Protein AF-A0A536PQN4-F1 (afdb_monomer_lite)

Sequence (89 aa):
MTSKNLVQVTDQNFETTVAGAARPVLVDFWATWCAPCKALKPVIEELALEYADQIVIGELDVVRGGKPAQRIVGYQPKANLRQKIDAVL

Secondary structure (DSSP, 8-state):
---TTEEEP-TTTHIIIIIT-SS-EEEEEE-TT-HHHHHHHHHHHHHHHHTTTT-EEEEEESEETTEE-S-----PPPHHHHHHHHTT-

Radius of gyration: 14.97 Å; chains: 1; bounding box: 35×28×39 Å

Foldseek 3Di:
DDQPQEAEDDPVCCCVQAVVDPAAEAEAEDEPPDPVSVVCVVVLSVCSVVCVPHYRYYYYYQADPNRGDPDPPDDDPPPVVVVVVVVVD

Structure (mmCIF, N/CA/C/O backbone):
data_AF-A0A536PQN4-F1
#
_entry.id   AF-A0A536PQN4-F1
#
loop_
_atom_site.group_PDB
_atom_site.id
_atom_site.type_symbol
_atom_site.label_atom_id
_atom_site.label_alt_id
_atom_site.label_comp_id
_atom_site.label_asym_id
_atom_site.label_entity_id
_atom_site.label_seq_id
_atom_site.pdbx_PDB_ins_code
_atom_site.Cartn_x
_atom_site.Cartn_y
_atom_site.Cartn_z
_atom_site.occupancy
_atom_site.B_iso_or_equiv
_atom_site.auth_seq_id
_atom_site.auth_comp_id
_atom_site.auth_asym_id
_atom_site.auth_atom_id
_atom_site.pdbx_PDB_model_num
ATOM 1 N N . MET A 1 1 ? -1.189 5.290 -14.224 1.00 43.44 1 MET A N 1
ATOM 2 C CA . MET A 1 1 ? -2.578 4.800 -14.287 1.00 43.44 1 MET A CA 1
ATOM 3 C C . MET A 1 1 ? -2.968 4.467 -12.863 1.00 43.44 1 MET A C 1
ATOM 5 O O . MET A 1 1 ? -2.468 3.486 -12.334 1.00 43.44 1 MET A O 1
ATOM 9 N N . THR A 1 2 ? -3.702 5.360 -12.206 1.00 48.75 2 THR A N 1
ATOM 10 C CA . THR A 1 2 ? -4.130 5.169 -10.815 1.00 48.75 2 THR A CA 1
ATOM 11 C C . THR A 1 2 ? -5.492 4.502 -10.862 1.00 48.75 2 THR A C 1
ATOM 13 O O . THR A 1 2 ? -6.445 5.086 -11.378 1.00 48.75 2 THR A O 1
ATOM 16 N N . SER A 1 3 ? -5.564 3.258 -10.409 1.00 64.44 3 SER A N 1
ATOM 17 C CA . SER A 1 3 ? -6.814 2.506 -10.355 1.00 64.44 3 SER A CA 1
ATOM 18 C C . SER A 1 3 ? -7.722 3.119 -9.296 1.00 64.44 3 SER A C 1
ATOM 20 O O . SER A 1 3 ? -7.257 3.519 -8.232 1.00 64.44 3 SER A O 1
ATOM 22 N N . LYS A 1 4 ? -9.016 3.249 -9.609 1.00 69.12 4 LYS A N 1
ATOM 23 C CA . LYS A 1 4 ? -9.983 4.084 -8.869 1.00 69.12 4 LYS A CA 1
ATOM 24 C C . LYS A 1 4 ? -10.122 3.725 -7.376 1.00 69.12 4 LYS A C 1
ATOM 26 O O . LYS A 1 4 ? -10.569 4.567 -6.607 1.00 69.12 4 LYS A O 1
ATOM 31 N N . ASN A 1 5 ? -9.700 2.520 -6.984 1.00 83.94 5 ASN A N 1
ATOM 32 C CA . ASN A 1 5 ? -9.806 1.997 -5.619 1.00 83.94 5 ASN A CA 1
ATOM 33 C C . ASN A 1 5 ? -8.461 1.857 -4.889 1.0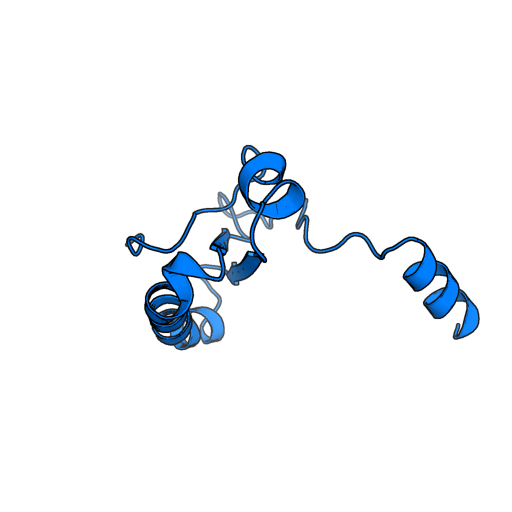0 83.94 5 ASN A C 1
ATOM 35 O O . ASN A 1 5 ? -8.436 1.388 -3.754 1.00 83.94 5 ASN A O 1
ATOM 39 N N . LEU A 1 6 ? -7.354 2.259 -5.518 1.00 90.56 6 LEU A N 1
ATOM 40 C CA . LEU A 1 6 ? -6.043 2.281 -4.877 1.00 90.56 6 LEU A CA 1
ATOM 41 C C . LEU A 1 6 ? -5.731 3.690 -4.391 1.00 90.56 6 LEU A C 1
ATOM 43 O O . LEU A 1 6 ? -5.771 4.656 -5.158 1.00 90.56 6 LEU A O 1
ATOM 47 N N . VAL A 1 7 ? -5.406 3.807 -3.108 1.00 91.56 7 VAL A N 1
ATOM 48 C CA . VAL A 1 7 ? -5.039 5.089 -2.505 1.00 91.56 7 VAL A CA 1
ATOM 49 C C . VAL A 1 7 ? -3.532 5.273 -2.596 1.00 91.56 7 VAL A C 1
ATOM 51 O O . VAL A 1 7 ? -2.771 4.438 -2.125 1.00 91.56 7 VAL A O 1
ATOM 54 N N . GLN A 1 8 ? -3.069 6.386 -3.159 1.00 90.94 8 GLN A N 1
ATOM 55 C CA . GLN A 1 8 ? -1.642 6.698 -3.121 1.00 90.94 8 GLN A CA 1
ATOM 56 C C . GLN A 1 8 ? -1.233 7.184 -1.731 1.00 90.94 8 GLN A C 1
ATOM 58 O O . GLN A 1 8 ? -1.688 8.229 -1.253 1.00 90.94 8 GLN A O 1
ATOM 63 N N . VAL A 1 9 ? -0.364 6.411 -1.087 1.00 88.06 9 VAL A N 1
ATOM 64 C CA . VAL A 1 9 ? 0.172 6.693 0.240 1.00 88.06 9 VAL A CA 1
ATOM 65 C C . VAL A 1 9 ? 1.487 7.447 0.093 1.00 88.06 9 VAL A C 1
ATOM 67 O O . VAL A 1 9 ? 2.423 7.040 -0.594 1.00 88.06 9 VAL A O 1
ATOM 70 N N . THR A 1 10 ? 1.559 8.572 0.783 1.00 85.31 10 THR A N 1
ATOM 71 C CA . THR A 1 10 ? 2.709 9.466 0.844 1.00 85.31 10 THR A CA 1
ATOM 72 C C . THR A 1 10 ? 3.021 9.773 2.301 1.00 85.31 10 THR A C 1
ATOM 74 O O . THR A 1 10 ? 2.211 9.544 3.197 1.00 85.31 10 THR A O 1
ATOM 77 N N . ASP A 1 11 ? 4.177 10.378 2.556 1.00 80.75 11 ASP A N 1
ATOM 78 C CA . ASP A 1 11 ? 4.526 10.828 3.907 1.00 80.75 11 ASP A CA 1
ATOM 79 C C . ASP A 1 11 ? 3.518 11.818 4.501 1.00 80.75 11 ASP A C 1
ATOM 81 O O . ASP A 1 11 ? 3.377 11.885 5.718 1.00 80.75 11 ASP A O 1
ATOM 85 N N . GLN A 1 12 ? 2.830 12.581 3.650 1.00 83.81 12 GLN A N 1
ATOM 86 C CA . GLN A 1 12 ? 1.927 13.658 4.053 1.00 83.81 12 GLN A CA 1
ATOM 87 C C . GLN A 1 12 ? 0.554 13.141 4.490 1.00 83.81 12 GLN A C 1
ATOM 89 O O . GLN A 1 12 ? -0.088 13.762 5.330 1.00 83.81 12 GLN A O 1
ATOM 94 N N . ASN A 1 13 ? 0.100 12.019 3.926 1.00 86.25 13 ASN A N 1
ATOM 95 C CA . ASN A 1 13 ? -1.222 11.452 4.200 1.00 86.25 13 ASN A CA 1
ATOM 96 C C . ASN A 1 13 ? -1.163 10.116 4.954 1.00 86.25 13 ASN A C 1
ATOM 98 O O . ASN A 1 13 ? -2.208 9.526 5.211 1.00 86.25 13 ASN A O 1
ATOM 102 N N . PHE A 1 14 ? 0.024 9.633 5.328 1.00 84.81 14 PHE A N 1
ATOM 103 C CA . PHE A 1 14 ? 0.176 8.350 6.012 1.00 84.81 14 PHE A CA 1
ATOM 104 C C . PHE A 1 14 ? -0.635 8.269 7.312 1.00 84.81 14 PHE A C 1
ATOM 106 O O . PHE A 1 14 ? -1.351 7.295 7.537 1.00 84.81 14 PHE A O 1
ATOM 113 N N . GLU A 1 15 ? -0.563 9.306 8.151 1.00 84.38 15 GLU A N 1
ATOM 114 C CA . GLU A 1 15 ? -1.265 9.325 9.439 1.00 84.38 15 GLU A CA 1
ATOM 115 C C . GLU A 1 15 ? -2.780 9.212 9.267 1.00 84.38 15 GLU A C 1
ATOM 117 O O . GLU A 1 15 ? -3.441 8.469 9.984 1.00 84.38 15 GLU A O 1
ATOM 122 N N . THR A 1 16 ? -3.342 9.894 8.272 1.00 88.06 16 THR A N 1
ATOM 123 C CA . THR A 1 16 ? -4.788 9.887 8.031 1.00 88.06 16 THR A CA 1
ATOM 124 C C . THR A 1 16 ? -5.251 8.656 7.255 1.00 88.06 16 THR A C 1
ATOM 126 O O . THR A 1 16 ? -6.361 8.180 7.472 1.00 88.06 16 THR A O 1
ATOM 129 N N . THR A 1 17 ? -4.415 8.133 6.357 1.00 84.19 17 THR A N 1
ATOM 130 C CA . THR A 1 17 ? -4.788 7.066 5.413 1.00 84.19 17 THR A CA 1
ATOM 131 C C . THR A 1 17 ? -4.479 5.672 5.950 1.00 84.19 17 THR A C 1
ATOM 133 O O . THR A 1 17 ? -5.169 4.720 5.598 1.00 84.19 17 THR A O 1
ATOM 136 N N . VAL A 1 18 ? -3.443 5.542 6.784 1.00 87.00 18 VAL A N 1
ATOM 137 C CA . VAL A 1 18 ? -2.939 4.257 7.285 1.00 87.00 18 VAL A CA 1
ATOM 138 C C . VAL A 1 18 ? -3.049 4.176 8.805 1.00 87.00 18 VAL A C 1
ATOM 140 O O . VAL A 1 18 ? -3.724 3.288 9.315 1.00 87.00 18 VAL A O 1
ATOM 143 N N . ALA A 1 19 ? -2.412 5.091 9.544 1.00 84.50 19 ALA A N 1
ATOM 144 C CA . ALA A 1 19 ? -2.309 4.971 11.003 1.00 84.50 19 ALA A CA 1
ATOM 145 C C . ALA A 1 19 ? -3.646 5.212 11.728 1.00 84.50 19 ALA A C 1
ATOM 147 O O . ALA A 1 19 ? -3.976 4.502 12.676 1.00 84.50 19 ALA A O 1
ATOM 148 N N . GLY A 1 20 ? -4.419 6.197 11.269 1.00 84.81 20 GLY A N 1
ATOM 149 C CA . GLY A 1 20 ? -5.727 6.572 11.806 1.00 84.81 20 GLY A CA 1
ATOM 150 C C . GLY A 1 20 ? -6.915 5.974 11.050 1.00 84.81 20 GLY A C 1
ATOM 151 O O . GLY A 1 20 ? -8.042 6.435 11.231 1.00 84.81 20 GLY A O 1
ATOM 152 N N . ALA A 1 21 ? -6.689 4.992 10.175 1.00 87.75 21 ALA A N 1
ATOM 153 C CA . ALA A 1 21 ? -7.754 4.414 9.367 1.00 87.75 21 ALA A CA 1
ATOM 154 C C . ALA A 1 21 ? -8.763 3.637 10.226 1.00 87.75 21 ALA A C 1
ATOM 156 O O . ALA A 1 21 ? -8.401 2.789 11.039 1.00 87.75 21 ALA A O 1
ATOM 157 N N . ALA A 1 22 ? -10.056 3.887 9.998 1.00 89.12 22 ALA A N 1
ATOM 158 C CA . ALA A 1 22 ? -11.139 3.171 10.679 1.00 89.12 22 ALA A CA 1
ATOM 159 C C . ALA A 1 22 ? -11.270 1.703 10.231 1.00 89.12 22 ALA A C 1
ATOM 161 O O . ALA A 1 22 ? -11.859 0.886 10.935 1.00 89.12 22 ALA A O 1
ATOM 162 N N . ARG A 1 23 ? -10.743 1.376 9.047 1.00 87.56 23 ARG A N 1
ATOM 163 C CA . ARG A 1 23 ? -10.751 0.034 8.456 1.00 87.56 23 ARG A CA 1
ATOM 164 C C . ARG A 1 23 ? -9.319 -0.487 8.332 1.00 87.56 23 ARG A C 1
ATOM 166 O O . ARG A 1 23 ? -8.411 0.333 8.189 1.00 87.56 23 ARG A O 1
ATOM 173 N N . PRO A 1 24 ? -9.105 -1.816 8.348 1.00 90.38 24 PRO A N 1
ATOM 174 C CA . PRO A 1 24 ? -7.793 -2.395 8.088 1.00 90.38 24 PRO A CA 1
ATOM 175 C C . PRO A 1 24 ? -7.204 -1.882 6.772 1.00 90.38 24 PRO A C 1
ATOM 177 O O . PRO A 1 24 ? -7.924 -1.718 5.785 1.00 90.38 24 PRO A O 1
ATOM 180 N N . VAL A 1 25 ? -5.892 -1.649 6.768 1.00 89.50 25 VAL A N 1
ATOM 181 C CA . VAL A 1 25 ? -5.176 -1.110 5.609 1.00 89.50 25 VAL A CA 1
ATOM 182 C C . VAL A 1 25 ? -4.117 -2.098 5.147 1.00 89.50 25 VAL A C 1
ATOM 184 O O . VAL A 1 25 ? -3.254 -2.497 5.931 1.00 89.50 25 VAL A O 1
ATOM 187 N N . LEU A 1 26 ? -4.175 -2.471 3.872 1.00 90.00 26 LEU A N 1
ATOM 188 C CA . LEU A 1 26 ? -3.113 -3.192 3.179 1.00 90.00 26 LEU A CA 1
ATOM 189 C C . LEU A 1 26 ? -2.295 -2.178 2.380 1.00 90.00 26 LEU A C 1
ATOM 191 O O . LEU A 1 26 ? -2.859 -1.403 1.613 1.00 90.00 26 LEU A O 1
ATOM 195 N N . VAL A 1 27 ? -0.977 -2.170 2.572 1.00 90.31 27 VAL A N 1
ATOM 196 C CA . VAL A 1 27 ? -0.071 -1.265 1.852 1.00 90.31 27 VAL A CA 1
ATOM 197 C C . VAL A 1 27 ? 0.807 -2.079 0.907 1.00 90.31 27 VAL A C 1
ATOM 199 O O . VAL A 1 27 ? 1.610 -2.892 1.363 1.00 90.31 27 VAL A O 1
ATOM 202 N N . ASP A 1 28 ? 0.653 -1.850 -0.396 1.00 90.31 28 ASP A N 1
ATOM 203 C CA . ASP A 1 28 ? 1.524 -2.379 -1.444 1.00 90.31 28 ASP A CA 1
ATOM 204 C C . ASP A 1 28 ? 2.748 -1.468 -1.608 1.00 90.31 28 ASP A C 1
ATOM 206 O O . ASP A 1 28 ? 2.663 -0.340 -2.107 1.00 90.31 28 ASP A O 1
ATOM 210 N N . PHE A 1 29 ? 3.895 -1.947 -1.133 1.00 89.56 29 PHE A N 1
ATOM 211 C CA . PHE A 1 29 ? 5.176 -1.262 -1.264 1.00 89.56 29 PHE A CA 1
ATOM 212 C C . PHE A 1 29 ? 5.817 -1.652 -2.595 1.00 89.56 29 PHE A C 1
ATOM 214 O O . PHE A 1 29 ? 6.320 -2.767 -2.745 1.00 89.56 29 PHE A O 1
ATOM 221 N N . TRP A 1 30 ? 5.844 -0.725 -3.549 1.00 89.31 30 TRP A N 1
ATOM 222 C CA . TRP A 1 30 ? 6.239 -1.021 -4.926 1.00 89.31 30 TRP A CA 1
ATOM 223 C C . TRP A 1 30 ? 7.295 -0.046 -5.455 1.00 89.31 30 TRP A C 1
ATOM 225 O O . TRP A 1 30 ? 7.569 0.999 -4.865 1.00 89.31 30 TRP A O 1
ATOM 235 N N . ALA A 1 31 ? 7.898 -0.392 -6.596 1.00 88.75 31 ALA A N 1
ATOM 236 C CA . ALA A 1 31 ? 8.808 0.484 -7.331 1.00 88.75 31 ALA A CA 1
ATOM 237 C C . ALA A 1 31 ? 8.755 0.223 -8.844 1.00 88.75 31 ALA A C 1
ATOM 239 O O . ALA A 1 31 ? 8.451 -0.881 -9.302 1.00 88.75 31 ALA A O 1
ATOM 240 N N . THR A 1 32 ? 9.148 1.215 -9.646 1.00 87.00 32 THR A N 1
ATOM 241 C CA . THR A 1 32 ? 9.127 1.142 -11.121 1.00 87.00 32 THR A CA 1
ATOM 242 C C . THR A 1 32 ? 10.086 0.109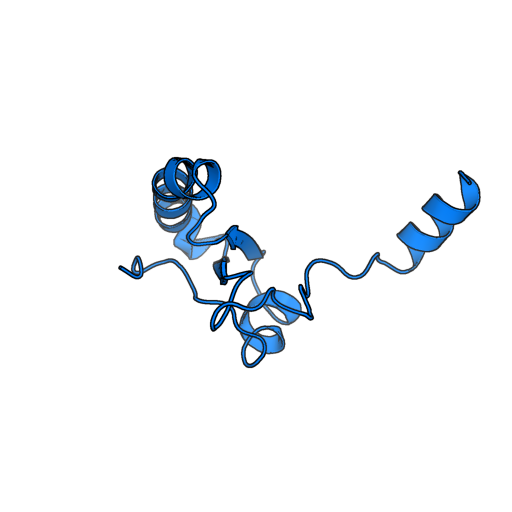 -11.720 1.00 87.00 32 THR A C 1
ATOM 244 O O . THR A 1 32 ? 9.838 -0.392 -12.819 1.00 87.00 32 THR A O 1
ATOM 247 N N . TRP A 1 33 ? 11.156 -0.251 -11.013 1.00 85.94 33 TRP A N 1
ATOM 248 C CA . TRP A 1 33 ? 12.100 -1.305 -11.406 1.00 85.94 33 TRP A CA 1
ATOM 249 C C . TRP A 1 33 ? 11.694 -2.697 -10.892 1.00 85.94 33 TRP A C 1
ATOM 251 O O . TRP A 1 33 ? 12.290 -3.694 -11.294 1.00 85.94 33 TRP A O 1
ATOM 261 N N . CYS A 1 34 ? 10.671 -2.797 -10.038 1.00 88.25 34 CYS A N 1
ATOM 262 C CA . CYS A 1 34 ? 10.246 -4.060 -9.445 1.00 88.25 34 CYS A CA 1
ATOM 263 C C . CYS A 1 34 ? 9.347 -4.848 -10.413 1.00 88.25 34 CYS A C 1
ATOM 265 O O . CYS A 1 34 ? 8.131 -4.659 -10.456 1.00 88.25 34 CYS A O 1
ATOM 267 N N . ALA A 1 35 ? 9.943 -5.747 -11.202 1.00 89.62 35 ALA A N 1
ATOM 268 C CA . ALA A 1 35 ? 9.194 -6.612 -12.116 1.00 89.62 35 ALA A CA 1
ATOM 269 C C . ALA A 1 35 ? 8.157 -7.514 -11.403 1.00 89.62 35 ALA A C 1
ATOM 271 O O . ALA A 1 35 ? 7.023 -7.564 -11.881 1.00 89.62 35 ALA A O 1
ATOM 272 N N . PRO A 1 36 ? 8.457 -8.143 -10.246 1.00 91.12 36 PRO A N 1
ATOM 273 C CA . PRO A 1 36 ? 7.452 -8.900 -9.495 1.00 91.12 36 PRO A CA 1
ATOM 274 C C . PRO A 1 36 ? 6.262 -8.044 -9.038 1.00 91.12 36 PRO A C 1
ATOM 276 O O . PRO A 1 36 ? 5.122 -8.476 -9.164 1.00 91.12 36 PRO A O 1
ATOM 279 N N . CYS A 1 37 ? 6.501 -6.805 -8.592 1.00 91.19 37 CYS A N 1
ATOM 280 C CA . CYS A 1 37 ? 5.436 -5.888 -8.174 1.00 91.19 37 CYS A CA 1
ATOM 281 C C . CYS A 1 37 ? 4.492 -5.565 -9.343 1.00 91.19 37 CYS A C 1
ATOM 283 O O . CYS A 1 37 ? 3.275 -5.567 -9.191 1.00 91.19 37 CYS A O 1
ATOM 285 N N . LYS A 1 38 ? 5.042 -5.357 -10.548 1.00 90.75 38 LYS A N 1
ATOM 286 C CA . LYS A 1 38 ? 4.233 -5.136 -11.760 1.00 90.75 38 LYS A CA 1
ATOM 287 C C . LYS A 1 38 ? 3.360 -6.339 -12.107 1.00 90.75 38 LYS A C 1
ATOM 289 O O . LYS A 1 38 ? 2.239 -6.143 -12.556 1.00 90.75 38 LYS A O 1
ATOM 294 N N . ALA A 1 39 ? 3.872 -7.554 -11.910 1.00 93.44 39 ALA A N 1
ATOM 295 C CA . ALA A 1 39 ? 3.102 -8.776 -12.127 1.00 93.44 39 ALA A CA 1
ATOM 296 C C . ALA A 1 39 ? 1.989 -8.953 -11.081 1.00 93.44 39 ALA A C 1
ATOM 298 O O . ALA A 1 39 ? 0.943 -9.506 -11.402 1.00 93.44 39 ALA A O 1
ATOM 299 N N . LEU A 1 40 ? 2.198 -8.463 -9.855 1.00 93.00 40 LEU A N 1
ATOM 300 C CA . LEU A 1 40 ? 1.223 -8.538 -8.766 1.00 93.00 40 LEU A CA 1
ATOM 301 C C . LEU A 1 40 ? 0.132 -7.458 -8.855 1.00 93.00 40 LEU A C 1
ATOM 303 O O . LEU A 1 40 ? -0.987 -7.685 -8.404 1.00 93.00 40 LEU A O 1
ATOM 307 N N . LYS A 1 41 ? 0.429 -6.306 -9.469 1.00 91.56 41 LYS A N 1
ATOM 308 C CA . LYS A 1 41 ? -0.477 -5.149 -9.554 1.00 91.56 41 LYS A CA 1
ATOM 309 C C . LYS A 1 41 ? -1.916 -5.475 -9.999 1.00 91.56 41 LYS A C 1
ATOM 311 O O . LYS A 1 41 ? -2.824 -4.981 -9.335 1.00 91.56 41 LYS A O 1
ATOM 316 N N . PRO A 1 42 ? -2.171 -6.309 -11.028 1.00 93.19 42 PRO A N 1
ATOM 317 C CA . PRO A 1 42 ? -3.541 -6.657 -11.413 1.00 93.19 42 PRO A CA 1
ATOM 318 C C . PRO A 1 42 ? -4.314 -7.358 -10.289 1.00 93.19 42 PRO A C 1
ATOM 320 O O . PRO A 1 42 ? -5.472 -7.043 -10.048 1.00 93.19 42 PRO A O 1
ATOM 323 N N . VAL A 1 43 ? -3.648 -8.237 -9.535 1.00 93.88 43 VAL A N 1
ATOM 324 C CA . VAL A 1 43 ? -4.252 -8.943 -8.394 1.00 93.88 43 VAL A CA 1
ATOM 325 C C . VAL A 1 43 ? -4.582 -7.961 -7.267 1.00 93.88 43 VAL A C 1
ATOM 327 O O . VAL A 1 43 ? -5.649 -8.037 -6.670 1.00 93.88 43 VAL A O 1
ATOM 330 N N . ILE A 1 44 ? -3.698 -6.997 -6.991 1.00 93.62 44 ILE A N 1
ATOM 331 C CA . ILE A 1 44 ? -3.953 -5.947 -5.989 1.00 93.62 44 ILE A CA 1
ATOM 332 C C . ILE A 1 44 ? -5.142 -5.068 -6.398 1.00 93.62 44 ILE A C 1
ATOM 334 O O . ILE A 1 44 ? -5.960 -4.700 -5.556 1.00 93.62 44 ILE A O 1
ATOM 338 N N . GLU A 1 45 ? -5.267 -4.754 -7.687 1.00 92.62 45 GLU A N 1
ATOM 339 C CA . GLU A 1 45 ? -6.391 -3.986 -8.232 1.00 92.62 45 GLU A CA 1
ATOM 340 C C . GLU A 1 45 ? -7.719 -4.745 -8.133 1.00 92.62 45 GLU A C 1
ATOM 342 O O . GLU A 1 45 ? -8.733 -4.144 -7.769 1.00 92.62 45 GLU A O 1
ATOM 347 N N . GLU A 1 46 ? -7.712 -6.055 -8.385 1.00 92.75 46 GLU A N 1
ATOM 348 C CA . GLU A 1 46 ? -8.869 -6.934 -8.183 1.00 92.75 46 GLU A CA 1
ATOM 349 C C . GLU A 1 46 ? -9.282 -6.990 -6.706 1.00 92.75 46 GLU A C 1
ATOM 351 O O . GLU A 1 46 ? -10.450 -6.763 -6.384 1.00 92.75 46 GLU A O 1
ATOM 356 N N . LEU A 1 47 ? -8.328 -7.171 -5.787 1.00 91.38 47 LEU A N 1
ATOM 357 C CA . LEU A 1 47 ? -8.599 -7.166 -4.344 1.00 91.38 47 LEU A CA 1
ATOM 358 C C . LEU A 1 47 ? -9.156 -5.817 -3.864 1.00 91.38 47 LEU A C 1
ATOM 360 O O . LEU A 1 47 ? -10.037 -5.777 -3.003 1.00 91.38 47 LEU A O 1
ATOM 364 N N . ALA A 1 48 ? -8.683 -4.704 -4.431 1.00 91.50 48 ALA A N 1
ATOM 365 C CA . ALA A 1 48 ? -9.184 -3.370 -4.098 1.00 91.50 48 ALA A CA 1
ATOM 366 C C . ALA A 1 48 ? -10.631 -3.148 -4.559 1.00 91.50 48 ALA A C 1
ATOM 368 O O . ALA A 1 48 ? -11.330 -2.292 -4.016 1.00 91.50 48 ALA A O 1
ATOM 369 N N . LEU A 1 49 ? -11.084 -3.885 -5.575 1.00 91.19 49 LEU A N 1
ATOM 370 C CA . LEU A 1 49 ? -12.477 -3.901 -6.016 1.00 91.19 49 LEU A CA 1
ATOM 371 C C . LEU A 1 49 ? -13.325 -4.816 -5.134 1.00 91.19 49 LEU A C 1
ATOM 373 O O . LEU A 1 49 ? -14.362 -4.381 -4.639 1.00 91.19 49 LEU A O 1
ATOM 377 N N . GLU A 1 50 ? -12.874 -6.048 -4.911 1.00 93.06 50 GLU A N 1
ATOM 378 C CA . GLU A 1 50 ? -13.622 -7.064 -4.163 1.00 93.06 50 GLU A CA 1
ATOM 379 C C . GLU A 1 50 ? -13.856 -6.666 -2.698 1.00 93.06 50 GLU A C 1
ATOM 381 O O . GLU A 1 50 ? -14.942 -6.869 -2.153 1.00 93.06 50 GLU A O 1
ATOM 386 N N . TYR A 1 51 ? -12.863 -6.033 -2.070 1.00 92.06 51 TYR A N 1
ATOM 387 C CA . TYR A 1 51 ? -12.897 -5.679 -0.650 1.00 92.06 51 TYR A CA 1
ATOM 388 C C . TYR A 1 51 ? -13.046 -4.175 -0.388 1.00 92.06 51 TYR A C 1
ATOM 390 O O . TYR A 1 51 ? -12.747 -3.724 0.720 1.00 92.06 51 TYR A O 1
ATOM 398 N N . ALA A 1 52 ? -13.535 -3.396 -1.361 1.00 87.19 52 ALA A N 1
ATOM 399 C CA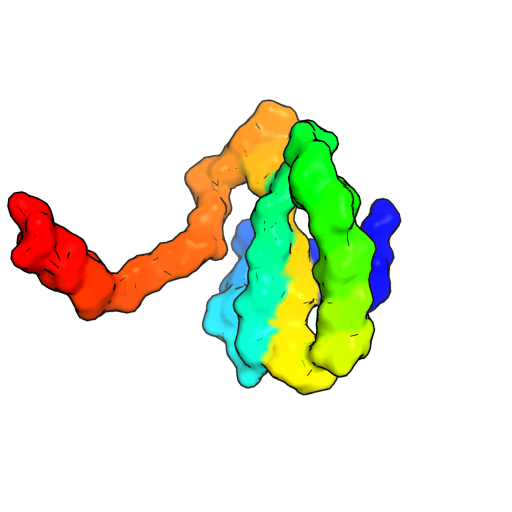 . ALA A 1 52 ? -13.602 -1.929 -1.299 1.00 87.19 52 ALA A CA 1
ATOM 400 C C . ALA A 1 52 ? -14.285 -1.374 -0.031 1.00 87.19 52 ALA A C 1
ATOM 402 O O . ALA A 1 52 ? -13.889 -0.322 0.480 1.00 87.19 52 ALA A O 1
ATOM 403 N N . ASP A 1 53 ? -15.280 -2.089 0.504 1.00 89.31 53 ASP A N 1
ATOM 404 C CA . ASP A 1 53 ? -16.016 -1.715 1.720 1.00 89.31 53 ASP A CA 1
ATOM 405 C C . ASP A 1 53 ? -15.388 -2.261 3.014 1.00 89.31 53 ASP A C 1
ATOM 407 O O . ASP A 1 53 ? -15.637 -1.726 4.097 1.00 89.31 53 ASP A O 1
ATOM 411 N N . GLN A 1 54 ? -14.502 -3.252 2.918 1.00 90.38 54 GLN A N 1
ATOM 412 C CA . GLN A 1 54 ? -13.934 -3.967 4.065 1.00 90.38 54 GLN A CA 1
ATOM 413 C C . GLN A 1 54 ? -12.529 -3.486 4.435 1.00 90.38 54 GLN A C 1
ATOM 415 O O . GLN A 1 54 ? -12.222 -3.343 5.619 1.00 90.38 54 GLN A O 1
ATOM 420 N N . ILE A 1 55 ? -11.685 -3.210 3.439 1.00 90.56 55 ILE A N 1
ATOM 421 C CA . ILE A 1 55 ? -10.291 -2.800 3.638 1.00 90.56 55 ILE A CA 1
ATOM 422 C C . ILE A 1 55 ? -9.956 -1.588 2.775 1.00 90.56 55 ILE A C 1
ATOM 424 O O . ILE A 1 55 ? -10.570 -1.339 1.739 1.00 90.56 55 ILE A O 1
ATOM 428 N N . VAL A 1 56 ? -8.950 -0.832 3.201 1.00 89.69 56 VAL A N 1
ATOM 429 C CA . VAL A 1 56 ? -8.318 0.189 2.364 1.00 89.69 56 VAL A CA 1
ATOM 430 C C . VAL A 1 56 ? -7.057 -0.418 1.767 1.00 89.69 56 VAL A C 1
ATOM 432 O O . VAL A 1 56 ? -6.219 -0.937 2.503 1.00 89.69 56 VAL A O 1
ATOM 435 N N . ILE A 1 57 ? -6.905 -0.345 0.447 1.00 93.06 57 ILE A N 1
ATOM 436 C CA . ILE A 1 57 ? -5.664 -0.743 -0.218 1.00 93.06 57 ILE A CA 1
ATOM 437 C C . ILE A 1 57 ? -4.921 0.513 -0.662 1.00 93.06 57 ILE A C 1
ATOM 439 O O . ILE A 1 57 ? -5.412 1.299 -1.476 1.00 93.06 57 ILE A O 1
ATOM 443 N N . GLY A 1 58 ? -3.745 0.715 -0.076 1.00 91.81 58 GLY A N 1
ATOM 444 C CA . GLY A 1 58 ? -2.846 1.814 -0.387 1.00 91.81 58 GLY A CA 1
ATOM 445 C C . GLY A 1 58 ? -1.627 1.342 -1.171 1.00 91.81 58 GLY A C 1
ATOM 446 O O . GLY A 1 58 ? -1.086 0.282 -0.885 1.00 91.81 58 GLY A O 1
ATOM 447 N N . GLU A 1 59 ? -1.154 2.137 -2.120 1.00 91.12 59 GLU A N 1
ATOM 448 C CA . GLU A 1 59 ? 0.126 1.926 -2.800 1.00 91.12 59 GLU A CA 1
ATOM 449 C C . GLU A 1 59 ? 1.150 2.935 -2.276 1.00 91.12 59 GLU A C 1
ATOM 451 O O . GLU A 1 59 ? 0.849 4.126 -2.172 1.00 91.12 59 GLU A O 1
ATOM 456 N N . LEU A 1 60 ? 2.370 2.483 -1.983 1.00 88.00 60 LEU A N 1
ATOM 457 C CA . LEU A 1 60 ? 3.480 3.341 -1.576 1.00 88.00 60 LEU A CA 1
ATOM 458 C C . LEU A 1 60 ? 4.688 3.097 -2.482 1.00 88.00 60 LEU A C 1
ATOM 460 O O . LEU A 1 60 ? 5.292 2.025 -2.459 1.00 88.00 60 LEU A O 1
ATOM 464 N N 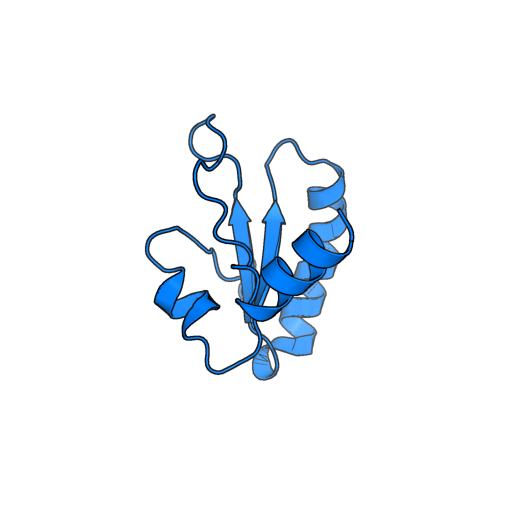. ASP A 1 61 ? 5.062 4.121 -3.249 1.00 88.25 61 ASP A N 1
ATOM 465 C CA . ASP A 1 61 ? 6.290 4.105 -4.046 1.00 88.25 61 ASP A CA 1
ATOM 466 C C . ASP A 1 61 ? 7.517 4.258 -3.137 1.00 88.25 61 ASP A C 1
ATOM 468 O O . ASP A 1 61 ? 7.715 5.296 -2.482 1.00 88.25 61 ASP A O 1
ATOM 472 N N . VAL A 1 62 ? 8.347 3.213 -3.100 1.00 85.38 62 VAL A N 1
ATOM 473 C CA . VAL A 1 62 ? 9.582 3.190 -2.309 1.00 85.38 62 VAL A CA 1
ATOM 474 C C . VAL A 1 62 ? 10.756 3.872 -3.013 1.00 85.38 62 VAL A C 1
ATOM 476 O O . VAL A 1 62 ? 11.832 3.939 -2.426 1.00 85.38 62 VAL A O 1
ATOM 479 N N . VAL A 1 63 ? 10.598 4.397 -4.235 1.00 80.81 63 VAL A N 1
ATOM 480 C CA . VAL A 1 63 ? 11.626 5.181 -4.943 1.00 80.81 63 VAL A CA 1
ATOM 481 C C . VAL A 1 63 ? 11.028 6.445 -5.564 1.00 80.81 63 VAL A C 1
ATOM 483 O O . VAL A 1 63 ? 10.601 6.461 -6.714 1.00 80.81 63 VAL A O 1
ATOM 486 N N . ARG A 1 64 ? 11.112 7.570 -4.844 1.00 70.75 64 ARG A N 1
ATOM 487 C CA . ARG A 1 64 ? 10.645 8.878 -5.334 1.00 70.75 64 ARG A CA 1
ATOM 488 C C . ARG A 1 64 ? 11.808 9.726 -5.851 1.00 70.75 64 ARG A C 1
ATOM 490 O O . ARG A 1 64 ? 12.813 9.914 -5.170 1.00 70.75 64 ARG A O 1
ATOM 497 N N . GLY A 1 65 ? 11.679 10.257 -7.070 1.00 70.19 65 GLY A N 1
ATOM 498 C CA . GLY A 1 65 ? 12.679 11.162 -7.660 1.00 70.19 65 GLY A CA 1
ATOM 499 C C . GLY A 1 65 ? 14.071 10.538 -7.836 1.00 70.19 65 GLY A C 1
ATOM 500 O O . GLY A 1 65 ? 15.076 11.229 -7.688 1.00 70.19 65 GLY A O 1
ATOM 501 N N . GLY A 1 66 ? 14.139 9.224 -8.083 1.00 69.31 66 GLY A N 1
ATOM 502 C CA . GLY A 1 66 ? 15.400 8.485 -8.227 1.00 69.31 66 GLY A CA 1
ATOM 503 C C . GLY A 1 66 ? 16.118 8.177 -6.909 1.00 69.31 66 GLY A C 1
ATOM 504 O O . GLY A 1 66 ? 17.248 7.695 -6.936 1.00 69.31 66 GLY A O 1
ATOM 505 N N . LYS A 1 67 ? 15.486 8.436 -5.757 1.00 66.25 67 LYS A N 1
ATOM 506 C CA . LYS A 1 67 ? 16.030 8.125 -4.431 1.00 66.25 67 LYS A CA 1
ATOM 507 C C . LYS A 1 67 ? 15.117 7.138 -3.701 1.00 66.25 67 LYS A C 1
ATOM 509 O O . LYS A 1 67 ? 13.898 7.312 -3.752 1.00 66.25 67 LYS A O 1
ATOM 514 N N . PRO A 1 68 ? 15.672 6.134 -3.000 1.00 65.56 68 PRO A N 1
ATOM 515 C CA . PRO A 1 68 ? 14.887 5.299 -2.103 1.00 65.56 68 PRO A CA 1
ATOM 516 C C . PRO A 1 68 ? 14.160 6.151 -1.062 1.00 65.56 68 PRO A C 1
ATOM 518 O O . PRO A 1 68 ? 14.708 7.138 -0.559 1.00 65.56 68 PRO A O 1
ATOM 521 N N . ALA A 1 69 ? 12.934 5.764 -0.729 1.00 67.44 69 ALA A N 1
ATOM 522 C CA . ALA A 1 69 ? 12.184 6.327 0.374 1.00 67.44 69 ALA A CA 1
ATOM 523 C C . ALA A 1 69 ? 13.014 6.137 1.646 1.00 67.44 69 ALA A C 1
ATOM 525 O O . ALA A 1 69 ? 13.264 5.020 2.090 1.00 67.44 69 ALA A O 1
ATOM 526 N N . GLN A 1 70 ? 13.466 7.246 2.227 1.00 59.00 70 GLN A N 1
ATOM 527 C CA . GLN A 1 70 ? 14.310 7.219 3.426 1.00 59.00 70 GLN A CA 1
ATOM 528 C C . GLN A 1 70 ? 13.528 6.808 4.675 1.00 59.00 70 GLN A C 1
ATOM 530 O O . GLN A 1 70 ? 14.110 6.442 5.692 1.00 59.00 70 GLN A O 1
ATOM 535 N N . ARG A 1 71 ? 12.198 6.869 4.592 1.00 57.12 71 ARG A N 1
ATOM 536 C CA . ARG A 1 71 ? 11.279 6.509 5.657 1.00 57.12 71 ARG A CA 1
ATOM 537 C C . ARG A 1 71 ? 10.183 5.628 5.074 1.00 57.12 71 ARG A C 1
ATOM 539 O O . ARG A 1 71 ? 9.167 6.112 4.589 1.00 57.12 71 ARG A O 1
ATOM 546 N N . ILE A 1 72 ? 10.409 4.321 5.107 1.00 58.16 72 ILE A N 1
ATOM 547 C CA . ILE A 1 72 ? 9.347 3.343 4.887 1.00 58.16 72 ILE A CA 1
ATOM 548 C C . ILE A 1 72 ? 8.628 3.235 6.231 1.00 58.16 72 ILE A C 1
ATOM 550 O O . ILE A 1 72 ? 9.067 2.502 7.115 1.00 58.16 72 ILE A O 1
ATOM 554 N N . VAL A 1 73 ? 7.580 4.038 6.444 1.00 55.19 73 VAL A N 1
ATOM 555 C CA . VAL A 1 73 ? 6.716 3.880 7.625 1.00 55.19 73 VAL A CA 1
ATOM 556 C C . VAL A 1 73 ? 5.861 2.635 7.396 1.00 55.19 73 VAL A C 1
ATOM 558 O O . VAL A 1 73 ? 4.717 2.696 6.969 1.00 55.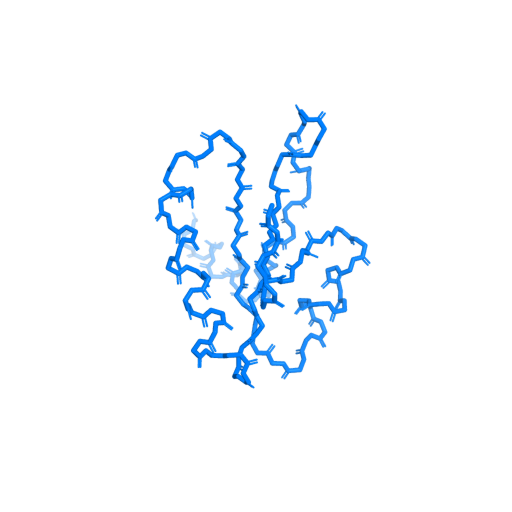19 73 VAL A O 1
ATOM 561 N N . GLY A 1 74 ? 6.467 1.476 7.605 1.00 51.38 74 GLY A N 1
ATOM 562 C CA . GLY A 1 74 ? 5.815 0.181 7.628 1.00 51.38 74 GLY A CA 1
ATOM 563 C C . GLY A 1 74 ? 6.119 -0.432 8.979 1.00 51.38 74 GLY A C 1
ATOM 564 O O . GLY A 1 74 ? 7.257 -0.804 9.228 1.00 51.38 74 GLY A O 1
ATOM 565 N N . TYR A 1 75 ? 5.103 -0.495 9.840 1.00 49.22 75 TYR A N 1
ATOM 566 C CA . TYR A 1 75 ? 5.131 -1.197 11.121 1.00 49.22 75 TYR A CA 1
ATOM 567 C C . TYR A 1 75 ? 6.204 -0.713 12.123 1.00 49.22 75 TYR A C 1
ATOM 569 O O . TYR A 1 75 ? 7.359 -1.130 12.090 1.00 49.22 75 TYR A O 1
ATOM 577 N N . GLN A 1 76 ? 5.805 0.092 13.120 1.00 49.72 76 GLN A N 1
ATOM 578 C CA . GLN A 1 76 ? 6.532 0.045 14.392 1.00 49.72 76 GLN A CA 1
ATOM 579 C C . GLN A 1 76 ? 6.293 -1.341 15.005 1.00 49.72 76 GLN A C 1
ATOM 581 O O . GLN A 1 76 ? 5.126 -1.714 15.176 1.00 49.72 76 GLN A O 1
ATOM 586 N N . PRO A 1 77 ? 7.347 -2.095 15.379 1.00 51.00 77 PRO A N 1
ATOM 587 C CA . PRO A 1 77 ? 7.192 -3.208 16.297 1.00 51.00 77 PRO A CA 1
ATOM 588 C C . PRO A 1 77 ? 6.364 -2.707 17.468 1.00 51.00 77 PRO A C 1
ATOM 590 O O . PRO A 1 77 ? 6.771 -1.763 18.152 1.00 51.00 77 PRO A O 1
ATOM 593 N N . LYS A 1 78 ? 5.192 -3.311 17.695 1.00 55.31 78 LYS A N 1
ATOM 594 C CA . LYS A 1 78 ? 4.490 -3.119 18.967 1.00 55.31 78 LYS A CA 1
ATOM 595 C C . LYS A 1 78 ? 5.542 -3.310 20.067 1.00 55.31 78 LYS A C 1
ATOM 597 O O . LYS A 1 78 ? 6.401 -4.177 19.922 1.00 55.31 78 LYS A O 1
ATOM 602 N N . ALA A 1 79 ? 5.530 -2.502 21.127 1.00 63.66 79 ALA A N 1
ATOM 603 C CA . ALA A 1 79 ? 6.607 -2.506 22.129 1.00 63.66 79 ALA A CA 1
ATOM 604 C C . ALA A 1 79 ? 6.950 -3.923 22.654 1.00 63.66 79 ALA A C 1
ATOM 606 O O . ALA A 1 79 ? 8.103 -4.233 22.944 1.00 63.66 79 ALA A O 1
ATOM 607 N N . ASN A 1 80 ? 5.956 -4.814 22.672 1.00 63.31 80 ASN A N 1
ATOM 608 C CA . ASN A 1 80 ? 6.091 -6.222 23.032 1.00 63.31 80 ASN A CA 1
ATOM 609 C C . ASN A 1 80 ? 6.844 -7.103 22.010 1.00 63.31 80 ASN A C 1
ATOM 611 O O . ASN A 1 80 ? 7.306 -8.177 22.379 1.00 63.31 80 ASN A O 1
ATOM 615 N N . LEU A 1 81 ? 6.957 -6.719 20.737 1.00 63.22 81 LEU A N 1
ATOM 616 C CA . LEU A 1 81 ? 7.715 -7.470 19.733 1.00 63.22 81 LEU A CA 1
ATOM 617 C C . LEU A 1 81 ? 9.223 -7.253 19.897 1.00 63.22 81 LEU A C 1
ATOM 619 O O . LEU A 1 81 ? 9.979 -8.207 19.761 1.00 63.22 81 LEU A O 1
ATOM 623 N N . ARG A 1 82 ? 9.658 -6.041 20.269 1.00 66.69 82 ARG A N 1
ATOM 624 C CA . ARG A 1 82 ? 11.074 -5.772 20.566 1.00 66.69 82 ARG A CA 1
ATOM 625 C C . ARG A 1 82 ? 11.565 -6.612 21.746 1.00 66.69 82 ARG A C 1
ATOM 627 O O . ARG A 1 82 ? 12.561 -7.306 21.613 1.00 66.69 82 ARG A O 1
ATOM 63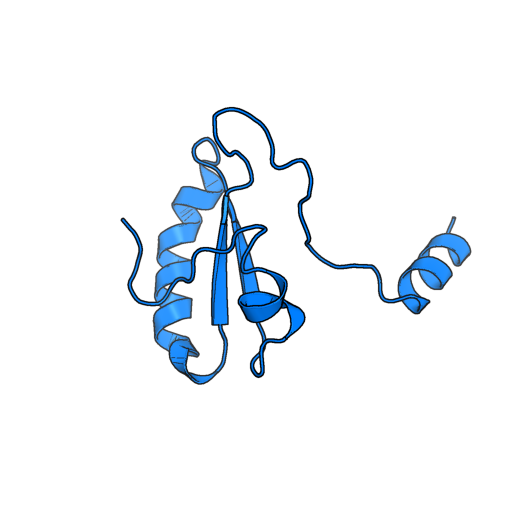4 N N . GLN A 1 83 ? 10.774 -6.674 22.821 1.00 73.81 83 GLN A N 1
ATOM 635 C CA . GLN A 1 83 ? 11.037 -7.575 23.951 1.00 73.81 83 GLN A CA 1
ATOM 636 C C . GLN A 1 83 ? 11.149 -9.050 23.539 1.00 73.81 83 GLN A C 1
ATOM 638 O O . GLN A 1 83 ? 11.947 -9.782 24.107 1.00 73.81 83 GLN A O 1
ATOM 643 N N . LYS A 1 84 ? 10.352 -9.501 22.562 1.00 69.94 84 LYS A N 1
ATOM 644 C CA . LYS A 1 84 ? 10.400 -10.888 22.079 1.00 69.94 84 LYS A CA 1
ATOM 645 C C . LYS A 1 84 ? 11.625 -11.181 21.216 1.00 69.94 84 LYS A C 1
ATOM 647 O O . LYS A 1 84 ? 12.091 -12.309 21.234 1.00 69.94 84 LYS A O 1
ATOM 652 N N . ILE A 1 85 ? 12.122 -10.200 20.466 1.00 65.25 85 ILE A N 1
ATOM 653 C CA . ILE A 1 85 ? 13.328 -10.342 19.638 1.00 65.25 85 ILE A CA 1
ATOM 654 C C . ILE A 1 85 ? 14.578 -10.342 20.525 1.00 65.25 85 ILE A C 1
ATOM 656 O O . ILE A 1 85 ? 15.417 -11.223 20.377 1.00 65.25 85 ILE A O 1
ATOM 660 N N . ASP A 1 86 ? 14.648 -9.433 21.501 1.00 75.12 86 ASP A N 1
ATOM 661 C CA . ASP A 1 86 ? 15.763 -9.347 22.456 1.00 75.12 86 ASP A CA 1
ATOM 662 C C . ASP A 1 86 ? 15.842 -10.570 23.394 1.00 75.12 86 ASP A C 1
ATOM 664 O O . ASP A 1 86 ? 16.874 -10.817 23.997 1.00 75.12 86 ASP A O 1
ATOM 668 N N . ALA A 1 87 ? 14.755 -11.337 23.539 1.00 67.38 87 ALA A N 1
ATOM 669 C CA . ALA A 1 87 ? 14.737 -12.583 24.311 1.00 67.38 87 ALA A CA 1
ATOM 670 C C . ALA A 1 87 ? 15.232 -13.811 23.520 1.00 67.38 87 ALA A C 1
ATOM 672 O O . ALA A 1 87 ? 15.376 -14.889 24.097 1.00 67.38 87 ALA A O 1
ATOM 673 N N . VAL A 1 88 ? 15.410 -13.677 22.203 1.00 63.62 88 VAL A N 1
ATOM 674 C CA . VAL A 1 88 ? 15.811 -14.764 21.289 1.00 63.62 88 VAL A CA 1
ATOM 675 C C . VAL A 1 88 ? 17.227 -14.549 20.733 1.00 63.62 88 VAL A C 1
ATOM 677 O O . VAL A 1 88 ? 17.828 -15.502 20.236 1.00 63.62 88 VAL A O 1
ATOM 680 N N . LEU A 1 89 ? 17.760 -13.328 20.830 1.00 55.41 89 LEU A N 1
ATOM 681 C CA . LEU A 1 89 ? 19.159 -12.977 20.562 1.00 55.41 89 LEU A CA 1
ATOM 682 C C . LEU A 1 89 ? 19.986 -13.016 21.851 1.00 55.41 89 LEU A C 1
ATOM 684 O O . LEU A 1 89 ? 21.173 -13.397 21.753 1.00 55.41 89 LEU A O 1
#

pLDDT: mean 79.81, std 14.05, range [43.44, 93.88]